Protein AF-A0A451A7B0-F1 (afdb_monomer_lite)

Secondary structure (DSSP, 8-state):
-HHHHHHHHHHHHHHHHHHHHHHHHHHHHHHHHHHHHHHHHHHHHHHHHH----TT---------

Sequence (65 aa):
MSHVWQLREAISQQEEENVALRERNRRLKADVTDLKEGLTAIESRARRDLGMIREGETFFQFVDY

Radius of gyration: 24.6 Å; chains: 1; bounding box: 45×21×75 Å

Structure (mmCIF, N/CA/C/O backbone):
data_AF-A0A451A7B0-F1
#
_entry.id   AF-A0A451A7B0-F1
#
loop_
_atom_site.group_PDB
_atom_site.id
_atom_site.type_symbol
_atom_site.label_atom_id
_atom_site.label_alt_id
_atom_site.label_comp_id
_atom_site.label_asym_id
_atom_site.label_entity_id
_atom_site.label_seq_id
_atom_site.pdbx_PDB_ins_code
_atom_site.Cartn_x
_atom_site.Cartn_y
_atom_site.Cartn_z
_atom_site.occupancy
_atom_site.B_iso_or_equiv
_atom_site.auth_seq_id
_atom_site.auth_comp_id
_atom_site.auth_asym_id
_atom_site.auth_atom_id
_atom_site.pdbx_PDB_model_num
ATOM 1 N N . MET A 1 1 ? 25.480 -8.379 -32.164 1.00 60.84 1 MET A N 1
ATOM 2 C CA . MET A 1 1 ? 25.663 -7.038 -31.558 1.00 60.84 1 MET A CA 1
ATOM 3 C C . MET A 1 1 ? 24.333 -6.326 -31.271 1.00 60.84 1 MET A C 1
ATOM 5 O O . MET A 1 1 ? 24.174 -5.862 -30.155 1.00 60.84 1 MET A O 1
ATOM 9 N N . SER A 1 2 ? 23.364 -6.281 -32.200 1.00 75.56 2 SER A N 1
ATOM 10 C CA . SER A 1 2 ? 22.063 -5.593 -32.000 1.00 75.56 2 SER A CA 1
ATOM 11 C C . SER A 1 2 ? 21.179 -6.187 -30.882 1.00 75.56 2 SER A C 1
ATOM 13 O O . SER A 1 2 ? 20.628 -5.442 -30.079 1.00 75.56 2 SER A O 1
ATOM 15 N N . HIS A 1 3 ? 21.132 -7.515 -30.746 1.00 79.00 3 HIS A N 1
ATOM 16 C CA . HIS A 1 3 ? 20.261 -8.179 -29.765 1.00 79.00 3 HIS A CA 1
ATOM 17 C C . HIS A 1 3 ? 20.610 -7.857 -28.298 1.00 79.00 3 HIS A C 1
ATOM 19 O O . HIS A 1 3 ? 19.731 -7.668 -27.467 1.00 79.00 3 HIS A O 1
ATOM 25 N N . VAL A 1 4 ? 21.902 -7.721 -27.980 1.00 88.69 4 VAL A N 1
ATOM 26 C CA . VAL A 1 4 ? 22.362 -7.376 -26.621 1.00 88.69 4 VAL A CA 1
ATOM 27 C C . VAL A 1 4 ? 21.964 -5.946 -26.250 1.00 88.69 4 VAL A C 1
ATOM 29 O O . VAL A 1 4 ? 21.642 -5.681 -25.097 1.00 88.69 4 VAL A O 1
ATOM 32 N N . TRP A 1 5 ? 21.961 -5.031 -27.221 1.00 87.25 5 TRP A N 1
ATOM 33 C CA . TRP A 1 5 ? 21.520 -3.651 -27.016 1.00 87.25 5 TRP A CA 1
ATOM 34 C C . TRP A 1 5 ? 20.016 -3.568 -26.753 1.00 87.25 5 TRP A C 1
ATOM 36 O O . TRP A 1 5 ? 19.613 -2.930 -25.787 1.00 87.25 5 TRP A O 1
ATOM 46 N N . GLN A 1 6 ? 19.210 -4.293 -27.531 1.00 88.31 6 GLN A N 1
ATOM 47 C CA . GLN A 1 6 ? 17.759 -4.363 -27.331 1.00 88.31 6 GLN A CA 1
ATOM 48 C C . GLN A 1 6 ? 17.389 -4.951 -25.963 1.00 88.31 6 GLN A C 1
ATOM 50 O O . GLN A 1 6 ? 16.515 -4.422 -25.283 1.00 88.31 6 GLN A O 1
ATOM 55 N N 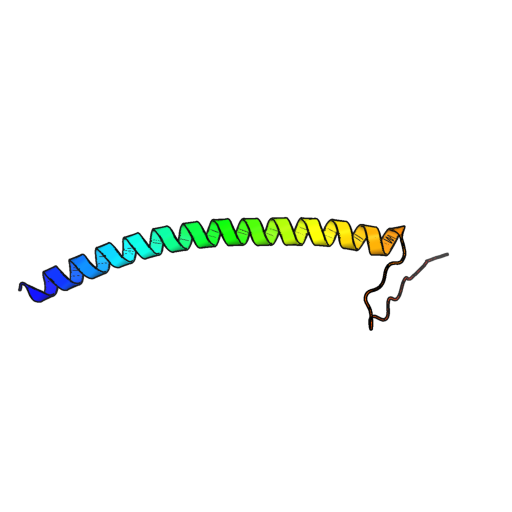. LEU A 1 7 ? 18.080 -6.011 -25.521 1.00 89.31 7 LEU A N 1
ATOM 56 C CA . LEU A 1 7 ? 17.851 -6.567 -24.184 1.00 89.31 7 LEU A CA 1
ATOM 57 C C . LEU A 1 7 ? 18.236 -5.585 -23.074 1.00 89.31 7 LEU A C 1
ATOM 59 O O . LEU A 1 7 ? 17.526 -5.493 -22.079 1.00 89.31 7 LEU A O 1
ATOM 63 N N . ARG A 1 8 ? 19.346 -4.853 -23.223 1.00 90.06 8 ARG A N 1
ATOM 64 C CA . ARG A 1 8 ? 19.761 -3.851 -22.229 1.00 90.06 8 ARG A CA 1
ATOM 65 C C . ARG A 1 8 ? 18.753 -2.715 -22.108 1.00 90.06 8 ARG A C 1
ATOM 67 O O . ARG A 1 8 ? 18.468 -2.283 -20.999 1.00 90.06 8 ARG A O 1
ATOM 74 N N . GLU A 1 9 ? 18.200 -2.272 -23.229 1.00 91.44 9 GLU A N 1
ATOM 75 C CA . GLU A 1 9 ? 17.168 -1.238 -23.249 1.00 91.44 9 GLU A CA 1
ATOM 76 C C . GLU A 1 9 ? 15.869 -1.722 -22.588 1.00 91.44 9 GLU A C 1
ATOM 78 O O . GLU A 1 9 ? 15.324 -1.028 -21.733 1.00 91.44 9 GLU A O 1
ATOM 83 N N . ALA A 1 10 ? 15.437 -2.954 -22.876 1.00 90.62 10 ALA A N 1
ATOM 84 C CA . ALA A 1 10 ? 14.282 -3.563 -22.215 1.00 90.62 10 ALA A CA 1
ATOM 85 C C . ALA A 1 10 ? 14.484 -3.728 -20.696 1.00 90.62 10 ALA A C 1
ATOM 87 O O . ALA A 1 10 ? 13.564 -3.476 -19.922 1.00 90.62 10 ALA A O 1
ATOM 88 N N . ILE A 1 11 ? 15.690 -4.110 -20.255 1.00 93.06 11 ILE A N 1
ATOM 89 C CA . ILE A 1 11 ? 16.027 -4.198 -18.825 1.00 93.06 11 ILE A CA 1
ATOM 90 C C . ILE A 1 11 ? 15.946 -2.816 -18.171 1.00 93.06 11 ILE A C 1
ATOM 92 O O . ILE A 1 11 ? 15.322 -2.693 -17.123 1.00 93.06 11 ILE A O 1
ATOM 96 N N . SER A 1 12 ? 16.508 -1.781 -18.802 1.00 93.25 12 SER A N 1
ATOM 97 C CA . SER A 1 12 ? 16.462 -0.409 -18.278 1.00 93.25 12 SER A CA 1
ATOM 98 C C . SER A 1 12 ? 15.023 0.083 -18.101 1.00 93.25 12 SER A C 1
ATOM 100 O O . SER A 1 12 ? 14.674 0.609 -17.047 1.00 93.25 12 SER A O 1
ATOM 102 N N . GLN A 1 13 ? 14.162 -0.144 -19.098 1.00 93.62 13 GLN A N 1
ATOM 103 C CA . GL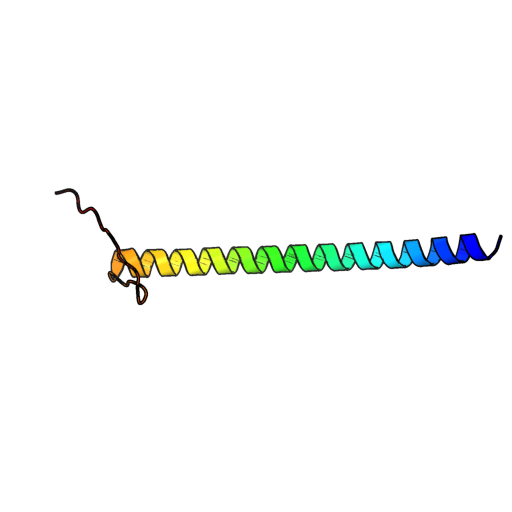N A 1 13 ? 12.742 0.216 -19.014 1.00 93.62 13 GLN A CA 1
ATOM 104 C C . GLN A 1 13 ? 12.028 -0.554 -17.895 1.00 93.62 13 GLN A C 1
ATOM 106 O O . GLN A 1 13 ? 11.252 0.018 -17.129 1.00 93.62 13 GLN A O 1
ATOM 111 N N . GLN A 1 14 ? 12.327 -1.847 -17.754 1.00 92.25 14 GLN A N 1
ATOM 112 C CA . GLN A 1 14 ? 11.730 -2.670 -16.709 1.00 92.25 14 GLN A CA 1
ATOM 113 C C . GLN A 1 14 ? 12.196 -2.257 -15.306 1.00 92.25 14 GLN A C 1
ATOM 115 O O . GLN A 1 14 ? 11.424 -2.346 -14.349 1.00 92.25 14 GLN A O 1
ATOM 120 N N . GLU A 1 15 ? 13.448 -1.825 -15.155 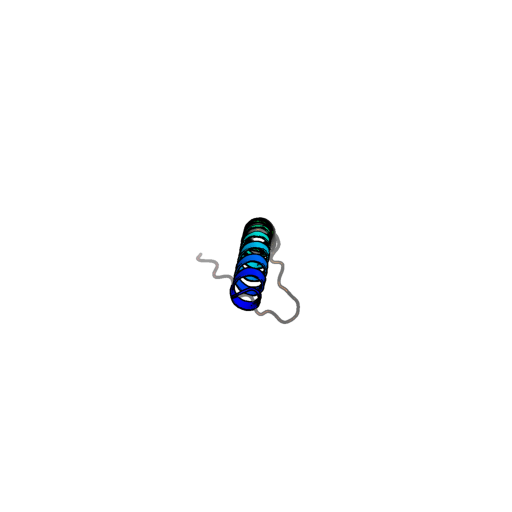1.00 94.38 15 GLU A N 1
ATOM 121 C CA . GLU A 1 15 ? 13.985 -1.298 -13.900 1.00 94.38 15 G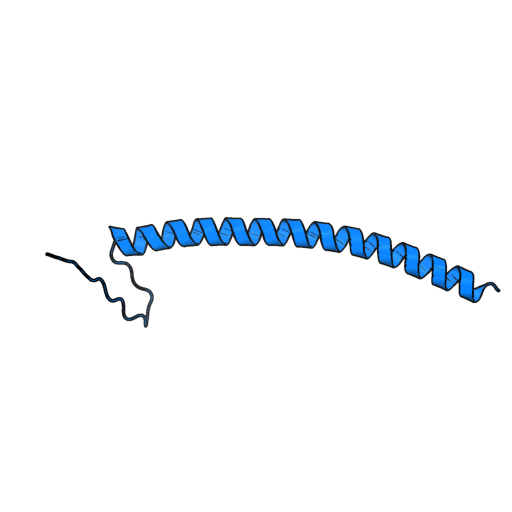LU A CA 1
ATOM 122 C C . GLU A 1 15 ? 13.292 0.006 -13.496 1.00 94.38 15 GLU A C 1
ATOM 124 O O . GLU A 1 15 ? 12.879 0.132 -12.341 1.00 94.38 15 GLU A O 1
ATOM 129 N N . GLU A 1 16 ? 13.079 0.929 -14.436 1.00 94.44 16 GLU A N 1
ATOM 130 C CA . GLU A 1 16 ? 12.327 2.167 -14.194 1.00 94.44 16 GLU A CA 1
ATOM 131 C C . GLU A 1 16 ? 10.884 1.884 -13.751 1.00 94.44 16 GLU A C 1
ATOM 133 O O . GLU A 1 16 ? 10.412 2.434 -12.749 1.00 94.44 16 GLU A O 1
ATOM 138 N N . GLU A 1 17 ? 10.198 0.963 -14.432 1.00 93.19 17 GLU A N 1
ATOM 139 C CA . GLU A 1 17 ? 8.845 0.548 -14.055 1.00 93.19 17 GLU A CA 1
ATOM 140 C C . GLU A 1 17 ? 8.820 -0.098 -12.661 1.00 93.19 17 GLU A C 1
ATOM 142 O O . GLU A 1 17 ? 7.967 0.216 -11.824 1.00 93.19 17 GLU A O 1
ATOM 147 N N . ASN A 1 18 ? 9.801 -0.951 -12.360 1.00 94.69 18 ASN A N 1
ATOM 148 C CA . ASN A 1 18 ? 9.932 -1.573 -11.046 1.00 94.69 18 ASN A CA 1
ATOM 149 C C . ASN A 1 18 ? 10.141 -0.540 -9.933 1.00 94.69 18 ASN A C 1
ATOM 151 O O . ASN A 1 18 ? 9.591 -0.704 -8.840 1.00 94.69 18 ASN A O 1
ATOM 155 N N . VAL A 1 19 ? 10.909 0.524 -10.180 1.00 94.75 19 VAL A N 1
ATOM 156 C CA . VAL A 1 19 ? 11.088 1.621 -9.218 1.00 94.75 19 VAL A CA 1
ATOM 157 C C . VAL A 1 19 ? 9.755 2.325 -8.957 1.00 94.75 19 VAL A C 1
ATOM 159 O O . VAL A 1 19 ? 9.370 2.486 -7.795 1.00 94.75 19 VAL A O 1
ATOM 162 N N . ALA A 1 20 ? 9.002 2.661 -10.006 1.00 93.12 20 ALA A N 1
ATOM 163 C CA . ALA A 1 20 ? 7.693 3.300 -9.867 1.00 93.12 20 ALA A CA 1
ATOM 164 C C . ALA A 1 20 ? 6.689 2.423 -9.091 1.00 93.12 20 ALA A C 1
ATOM 166 O O . ALA A 1 20 ? 5.988 2.902 -8.192 1.00 93.12 20 ALA A O 1
ATOM 167 N N . LEU A 1 21 ? 6.649 1.120 -9.385 1.00 92.56 21 LEU A N 1
ATOM 168 C CA . LEU A 1 21 ? 5.786 0.162 -8.689 1.00 92.56 21 LEU A CA 1
ATOM 169 C C . LEU A 1 21 ? 6.175 -0.010 -7.216 1.00 92.56 21 LEU A C 1
ATOM 171 O O . LEU A 1 21 ? 5.295 -0.099 -6.355 1.00 92.56 21 LEU A O 1
ATOM 175 N N . ARG A 1 22 ? 7.475 -0.027 -6.898 1.00 93.12 22 ARG A N 1
ATOM 176 C CA . ARG A 1 22 ? 7.961 -0.101 -5.511 1.00 93.12 22 ARG A CA 1
ATOM 177 C C . ARG A 1 22 ? 7.538 1.117 -4.700 1.00 93.12 22 ARG A C 1
ATOM 179 O O . ARG A 1 22 ? 7.048 0.946 -3.585 1.00 93.12 22 ARG A O 1
ATOM 186 N N . GLU A 1 23 ? 7.657 2.315 -5.262 1.00 92.38 23 GLU A N 1
ATOM 187 C CA . GLU A 1 23 ? 7.208 3.547 -4.605 1.00 92.38 23 GLU A CA 1
ATOM 188 C C . GLU A 1 23 ? 5.694 3.548 -4.362 1.00 92.38 23 GLU A C 1
ATOM 190 O O . GLU A 1 23 ? 5.234 3.853 -3.258 1.00 92.38 23 GLU A O 1
ATOM 195 N N . ARG A 1 24 ? 4.899 3.112 -5.348 1.00 91.50 24 ARG A N 1
ATOM 196 C CA . ARG A 1 24 ? 3.447 2.957 -5.177 1.00 91.50 24 ARG A CA 1
ATOM 197 C C . ARG A 1 24 ? 3.106 1.956 -4.074 1.00 91.50 24 ARG A C 1
ATOM 199 O O . ARG A 1 24 ? 2.281 2.256 -3.214 1.00 91.50 24 ARG A O 1
ATOM 206 N N . ASN A 1 25 ? 3.751 0.791 -4.070 1.00 92.69 25 ASN A N 1
ATOM 207 C CA . ASN A 1 25 ? 3.544 -0.224 -3.038 1.00 92.69 25 ASN A CA 1
ATOM 208 C C . ASN A 1 25 ? 3.940 0.281 -1.649 1.00 92.69 25 ASN A C 1
ATOM 210 O O . ASN A 1 25 ? 3.258 -0.025 -0.674 1.00 92.69 25 ASN A O 1
ATOM 214 N N . ARG A 1 26 ? 5.009 1.077 -1.545 1.00 91.19 26 ARG A N 1
ATOM 215 C CA . ARG A 1 26 ? 5.426 1.685 -0.281 1.00 91.19 26 ARG A CA 1
ATOM 216 C C . ARG A 1 26 ? 4.356 2.627 0.271 1.00 91.19 26 ARG A C 1
ATOM 218 O O . ARG A 1 26 ? 4.046 2.524 1.454 1.00 91.19 26 ARG A O 1
ATOM 225 N N . ARG A 1 27 ? 3.769 3.485 -0.572 1.00 89.44 27 ARG A N 1
ATOM 226 C CA . ARG A 1 27 ? 2.665 4.379 -0.173 1.00 89.44 27 ARG A CA 1
ATOM 227 C C . ARG A 1 27 ? 1.435 3.594 0.265 1.00 89.44 27 ARG A C 1
ATOM 229 O O . ARG A 1 27 ? 0.986 3.762 1.386 1.00 89.44 27 ARG A O 1
ATOM 236 N N . LEU A 1 28 ? 0.985 2.644 -0.554 1.00 85.19 28 LEU A N 1
ATOM 237 C CA . LEU A 1 28 ? -0.170 1.806 -0.221 1.00 85.19 28 LEU A CA 1
ATOM 238 C C . LEU A 1 28 ? 0.034 1.027 1.083 1.00 85.19 28 LEU A C 1
ATOM 240 O O . LEU A 1 28 ? -0.899 0.854 1.860 1.00 85.19 28 LEU A O 1
ATOM 244 N N . LYS A 1 29 ? 1.254 0.551 1.344 1.00 85.81 29 LYS A N 1
ATOM 245 C CA . LYS A 1 29 ? 1.567 -0.148 2.591 1.00 85.81 29 LYS A CA 1
ATOM 246 C C . LYS A 1 29 ? 1.512 0.784 3.803 1.00 85.81 29 LYS A C 1
ATOM 248 O O . LYS A 1 29 ? 1.072 0.334 4.859 1.00 85.81 29 LYS A O 1
ATOM 253 N N . ALA A 1 30 ? 1.940 2.038 3.655 1.00 85.69 30 ALA A N 1
ATOM 254 C CA . ALA A 1 30 ? 1.782 3.053 4.693 1.00 85.69 30 ALA A CA 1
ATOM 255 C C . ALA A 1 30 ? 0.292 3.315 4.952 1.00 85.69 30 ALA A C 1
ATOM 257 O O . ALA A 1 30 ? -0.152 3.116 6.074 1.00 85.69 30 ALA A O 1
ATOM 258 N N . ASP A 1 31 ? -0.499 3.568 3.906 1.00 77.75 31 ASP A N 1
ATOM 259 C CA . ASP A 1 31 ? -1.945 3.804 4.024 1.00 77.75 31 ASP A CA 1
ATOM 260 C C . ASP A 1 31 ? -2.676 2.633 4.708 1.00 77.75 31 ASP A C 1
ATOM 262 O O . ASP A 1 31 ? -3.533 2.824 5.570 1.00 77.75 31 ASP A O 1
ATOM 266 N N . VAL A 1 32 ? -2.321 1.391 4.356 1.00 85.56 32 VAL A N 1
ATOM 267 C CA . VAL A 1 32 ? -2.881 0.188 4.993 1.00 85.56 32 VAL A CA 1
ATOM 268 C C . VAL A 1 32 ? -2.465 0.081 6.459 1.00 85.56 32 VAL A C 1
ATOM 270 O O . VAL A 1 32 ? -3.248 -0.408 7.273 1.00 85.56 32 VAL A O 1
ATOM 273 N N . THR A 1 33 ? -1.243 0.488 6.800 1.00 80.19 33 THR A N 1
ATOM 274 C CA . THR A 1 33 ? -0.762 0.477 8.188 1.00 80.19 33 THR A CA 1
ATOM 275 C C . THR A 1 33 ? -1.514 1.515 9.010 1.00 80.19 33 THR A C 1
ATOM 277 O O . THR A 1 33 ? -2.124 1.146 10.009 1.00 80.19 33 THR A O 1
ATOM 280 N N . ASP A 1 34 ? -1.594 2.752 8.526 1.00 80.69 34 ASP A N 1
ATOM 281 C CA . ASP A 1 34 ? -2.315 3.846 9.180 1.00 80.69 34 ASP A CA 1
ATOM 282 C C . ASP A 1 34 ? -3.795 3.496 9.391 1.00 80.69 34 ASP A C 1
ATOM 284 O O . ASP A 1 34 ? -4.347 3.687 10.477 1.00 80.69 34 ASP A O 1
ATOM 288 N N . LEU A 1 35 ? -4.443 2.899 8.383 1.00 74.06 35 LEU A N 1
ATOM 289 C CA . LEU A 1 35 ? -5.834 2.465 8.499 1.00 74.06 35 LEU A CA 1
ATOM 290 C C . LEU A 1 35 ? -6.001 1.356 9.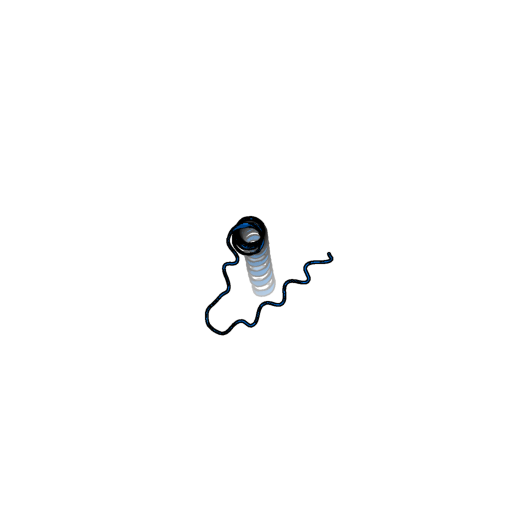546 1.00 74.06 35 LEU A C 1
ATOM 292 O O . LEU A 1 35 ? -6.959 1.374 10.320 1.00 74.06 35 LEU A O 1
ATOM 296 N N . LYS A 1 36 ? -5.077 0.390 9.596 1.00 73.38 36 LYS A N 1
ATOM 297 C CA . LYS A 1 36 ? -5.100 -0.678 10.605 1.00 73.38 36 LYS A CA 1
ATOM 298 C C . LYS A 1 36 ? -4.883 -0.133 12.009 1.00 73.38 36 LYS A C 1
ATOM 300 O O . LYS A 1 36 ? -5.578 -0.571 12.923 1.00 73.38 36 LYS A O 1
ATOM 305 N N . GLU A 1 37 ? -3.961 0.804 12.190 1.00 74.50 37 GLU A N 1
ATOM 306 C CA . GLU A 1 37 ? -3.715 1.444 13.484 1.00 74.50 37 GLU A CA 1
ATOM 307 C C . GLU A 1 37 ? -4.939 2.242 13.943 1.00 74.50 37 GLU A C 1
ATOM 309 O O . GLU A 1 37 ? -5.401 2.064 15.073 1.00 74.50 37 GLU A O 1
ATOM 314 N N . GLY A 1 38 ? -5.549 3.020 13.042 1.00 73.69 38 GLY A N 1
ATOM 315 C CA . GLY A 1 38 ? -6.789 3.746 13.314 1.00 73.69 38 GLY A CA 1
ATOM 316 C C . GLY A 1 38 ? -7.952 2.826 13.702 1.00 73.69 38 GLY A C 1
ATOM 317 O O . GLY A 1 38 ? -8.638 3.071 14.696 1.00 73.69 38 GLY A O 1
ATOM 318 N N . LEU A 1 39 ? -8.148 1.721 12.975 1.00 72.12 39 LEU A N 1
ATOM 319 C CA . LEU A 1 39 ? -9.177 0.726 13.299 1.00 72.12 39 LEU A CA 1
ATOM 320 C C . LEU A 1 39 ? -8.893 0.004 14.622 1.00 72.12 39 LEU A C 1
ATOM 322 O O . LEU A 1 39 ? -9.816 -0.225 15.402 1.00 72.12 39 LEU A O 1
ATOM 326 N N . THR A 1 40 ? -7.629 -0.304 14.913 1.00 71.12 40 THR A N 1
ATOM 327 C CA . THR A 1 40 ? -7.220 -0.948 16.172 1.00 71.12 40 THR A CA 1
ATOM 328 C C . THR A 1 40 ? -7.477 -0.038 17.374 1.00 71.12 40 THR A C 1
ATOM 330 O O . THR A 1 40 ? -7.914 -0.510 18.428 1.00 71.12 40 THR A O 1
ATOM 333 N N . ALA A 1 41 ? -7.259 1.271 17.224 1.00 68.75 41 ALA A N 1
ATOM 334 C CA . ALA A 1 41 ? -7.566 2.253 18.260 1.00 68.75 41 ALA A CA 1
ATOM 335 C C . ALA A 1 41 ? -9.076 2.328 18.545 1.00 68.75 41 ALA A C 1
ATOM 337 O O . ALA A 1 41 ? -9.490 2.322 19.707 1.00 68.75 41 ALA A O 1
ATOM 338 N N . ILE A 1 42 ? -9.904 2.328 17.494 1.00 69.81 42 ILE A N 1
ATOM 339 C CA . ILE A 1 42 ? -11.369 2.314 17.619 1.00 69.81 42 ILE A CA 1
ATOM 340 C C . ILE A 1 42 ? -11.847 1.011 18.269 1.00 69.81 42 ILE A C 1
ATOM 342 O O . ILE A 1 42 ? -12.653 1.047 19.198 1.00 69.81 42 ILE A O 1
ATOM 346 N N . GLU A 1 43 ? -11.326 -0.137 17.835 1.00 71.12 43 GLU A N 1
ATOM 347 C CA . GLU A 1 43 ? -11.687 -1.441 18.391 1.00 71.12 43 GLU A CA 1
ATOM 348 C C . GLU A 1 43 ? -11.289 -1.568 19.867 1.00 71.12 43 GLU A C 1
ATOM 350 O O . GLU A 1 43 ? -12.080 -2.040 20.681 1.00 71.12 43 GLU A O 1
ATOM 355 N N . SER A 1 44 ? -10.099 -1.093 20.241 1.00 67.44 44 SER A N 1
ATOM 356 C CA . SER A 1 44 ? -9.651 -1.081 21.639 1.00 67.44 44 SER A CA 1
ATOM 357 C C . SER A 1 44 ? -10.577 -0.247 22.519 1.00 67.44 44 SER A C 1
ATOM 359 O O . SER A 1 44 ? -10.886 -0.654 23.638 1.00 67.44 44 SER A O 1
ATOM 361 N N . ARG A 1 45 ? -11.059 0.894 22.009 1.00 65.88 45 ARG A N 1
ATOM 362 C CA . ARG A 1 45 ? -12.029 1.735 22.712 1.00 65.88 45 ARG A CA 1
ATOM 363 C C . ARG A 1 45 ? -13.394 1.058 22.829 1.00 65.88 45 ARG A C 1
ATOM 365 O O . ARG A 1 45 ? -13.961 1.036 23.911 1.00 65.88 45 ARG A O 1
ATOM 372 N N . ALA A 1 46 ? -13.900 0.452 21.758 1.00 70.94 46 ALA A N 1
ATOM 373 C CA . ALA A 1 46 ? -15.171 -0.272 21.786 1.00 70.94 46 ALA A CA 1
ATOM 374 C C . ALA A 1 46 ? -15.135 -1.481 22.743 1.00 70.94 46 ALA A C 1
ATOM 376 O O . ALA A 1 46 ? -16.086 -1.722 23.483 1.00 70.94 46 ALA A O 1
ATOM 377 N N . ARG A 1 47 ? -14.016 -2.214 22.788 1.00 72.94 47 ARG A N 1
ATOM 378 C CA . ARG A 1 47 ? -13.826 -3.346 23.708 1.00 72.94 47 ARG A CA 1
ATOM 379 C C . ARG A 1 47 ? -13.708 -2.901 25.166 1.00 72.94 47 ARG A C 1
ATOM 381 O O . ARG A 1 47 ? -14.293 -3.538 26.034 1.00 72.94 47 ARG A O 1
ATOM 388 N N . ARG A 1 48 ? -12.967 -1.821 25.442 1.00 65.75 48 ARG A N 1
ATOM 389 C CA . ARG A 1 48 ? -12.750 -1.314 26.811 1.00 65.75 48 ARG A CA 1
ATOM 390 C C . ARG A 1 48 ? -13.949 -0.554 27.371 1.00 65.75 48 ARG A C 1
ATOM 392 O O . ARG A 1 48 ? -14.313 -0.795 28.515 1.00 65.75 48 ARG A O 1
ATOM 399 N N . ASP A 1 49 ? -14.546 0.334 26.580 1.00 61.47 49 ASP A N 1
ATOM 400 C CA . ASP A 1 49 ? -15.572 1.270 27.057 1.00 61.47 49 ASP A CA 1
ATOM 401 C C . ASP A 1 49 ? -16.991 0.699 26.906 1.00 61.47 49 ASP A C 1
ATOM 403 O O . ASP A 1 49 ? -17.874 1.036 27.690 1.00 61.47 49 ASP A O 1
ATOM 407 N N . LEU A 1 50 ? -17.229 -0.147 25.895 1.00 63.94 50 LEU A N 1
ATOM 408 C CA . LEU A 1 50 ? -18.569 -0.655 25.560 1.00 63.94 50 LEU A CA 1
ATOM 409 C C . LEU A 1 50 ? -18.716 -2.170 25.761 1.00 63.94 50 LEU A C 1
ATOM 411 O O . LEU A 1 50 ? -19.802 -2.700 25.537 1.00 63.94 50 LEU A O 1
ATOM 415 N N . GLY A 1 51 ? -17.646 -2.878 26.143 1.00 67.12 51 GLY A N 1
ATOM 416 C CA . GLY A 1 51 ? -17.666 -4.337 26.299 1.00 67.12 51 GLY A CA 1
ATOM 417 C C . GLY A 1 51 ? -18.019 -5.086 25.008 1.00 67.12 51 GLY A C 1
ATOM 418 O O . GLY A 1 51 ? -18.503 -6.214 25.064 1.00 67.12 51 GLY A O 1
ATOM 419 N N . MET A 1 52 ? -17.828 -4.457 23.840 1.00 67.94 52 MET A N 1
ATOM 420 C CA . MET A 1 52 ? -18.192 -5.052 22.554 1.00 67.94 52 MET A CA 1
ATOM 421 C C . MET A 1 52 ? -17.253 -6.212 22.219 1.00 67.94 52 MET A C 1
ATOM 423 O O . MET A 1 52 ? -16.038 -6.035 22.141 1.00 67.94 52 MET A O 1
ATOM 427 N N . ILE A 1 53 ? -17.831 -7.386 21.972 1.00 68.25 53 ILE A N 1
ATOM 428 C CA . ILE A 1 53 ? -17.136 -8.610 21.553 1.00 68.25 53 ILE A CA 1
ATOM 429 C C . ILE A 1 53 ? -17.608 -9.007 20.152 1.00 68.25 53 ILE A C 1
ATOM 431 O O . ILE A 1 53 ? -18.767 -8.773 19.803 1.00 68.25 53 ILE A O 1
ATOM 435 N N . ARG A 1 54 ? -16.725 -9.573 19.319 1.00 67.00 54 ARG A N 1
ATOM 436 C CA . ARG A 1 54 ? -17.136 -10.075 17.996 1.00 67.00 54 ARG A CA 1
ATOM 437 C C . ARG A 1 54 ? -17.943 -11.370 18.143 1.00 67.00 54 ARG A C 1
ATOM 439 O O . ARG A 1 54 ? -17.767 -12.111 19.110 1.00 67.00 54 ARG A O 1
ATOM 446 N N . GLU A 1 55 ? -18.801 -11.669 17.166 1.00 69.25 55 GLU A N 1
ATOM 447 C CA . GLU A 1 55 ? -19.523 -12.948 17.124 1.00 69.25 55 GLU A CA 1
ATOM 448 C C . GLU A 1 55 ? -18.540 -14.131 17.130 1.00 69.25 55 GLU A C 1
ATOM 450 O O . GLU A 1 55 ? -17.621 -14.198 16.315 1.00 69.25 55 GLU A O 1
ATOM 455 N N . GLY A 1 56 ? -18.735 -15.060 18.071 1.00 74.00 56 GLY A N 1
ATOM 456 C CA . GLY A 1 56 ? -17.891 -16.247 18.242 1.00 74.00 56 GLY A CA 1
ATOM 457 C C . GLY A 1 56 ? -16.623 -16.044 19.081 1.00 74.00 56 GLY A C 1
ATOM 458 O O . GLY A 1 56 ? -15.842 -16.983 19.224 1.00 74.00 56 GLY A O 1
ATOM 459 N N . GLU A 1 57 ? -16.400 -14.860 19.654 1.00 71.06 57 GLU A N 1
ATOM 460 C CA . GLU A 1 57 ? -15.228 -14.574 20.486 1.00 71.06 57 GLU A CA 1
ATOM 461 C C . GLU A 1 57 ? -15.531 -14.751 21.986 1.00 71.06 57 GLU A C 1
ATOM 463 O O . GLU A 1 57 ? -16.562 -14.304 22.482 1.00 71.06 57 GLU A O 1
ATOM 468 N N . THR A 1 58 ? -14.621 -15.385 22.736 1.00 67.25 58 THR A N 1
ATOM 469 C CA . THR A 1 58 ? -14.672 -15.423 24.210 1.00 67.25 58 THR A CA 1
ATOM 470 C C . THR A 1 58 ? -13.687 -14.396 24.765 1.00 67.25 58 THR A C 1
ATOM 472 O O . THR A 1 58 ? -12.475 -14.579 24.666 1.00 67.25 58 THR A O 1
ATOM 475 N N . PHE A 1 59 ? -14.204 -13.298 25.319 1.00 69.25 59 PHE A N 1
ATOM 476 C CA . PHE A 1 59 ? -13.404 -12.205 25.874 1.00 69.25 59 PHE A CA 1
ATOM 477 C C . PHE A 1 59 ? -13.253 -12.357 27.391 1.00 69.25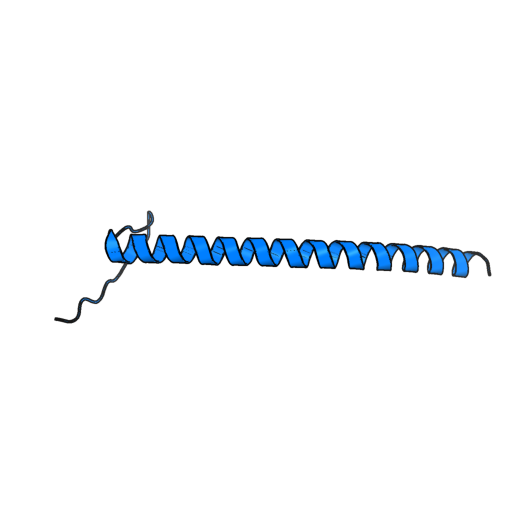 59 PHE A C 1
ATOM 479 O O . PHE A 1 59 ? -14.246 -12.399 28.115 1.00 69.25 59 PHE A O 1
ATOM 486 N N . PHE A 1 60 ? -12.012 -12.415 27.876 1.00 66.25 60 PHE A N 1
ATOM 487 C CA . PHE A 1 60 ? -11.699 -12.452 29.305 1.00 66.25 60 PHE A CA 1
ATOM 488 C C . PHE A 1 60 ? -11.205 -11.073 29.751 1.00 66.25 60 PHE A C 1
ATOM 490 O O . PHE A 1 60 ? -10.112 -10.653 29.371 1.00 66.25 60 PHE A O 1
ATOM 497 N N . GLN A 1 61 ? -12.003 -10.368 30.554 1.00 63.03 61 GLN A N 1
ATOM 498 C CA . GLN A 1 61 ? -11.589 -9.130 31.213 1.00 63.03 61 GLN A CA 1
ATOM 499 C C . GLN A 1 61 ? -11.252 -9.438 32.671 1.00 63.03 61 GLN A C 1
ATOM 501 O O . GLN A 1 61 ? -12.131 -9.783 33.457 1.00 63.03 61 GLN A O 1
ATOM 506 N N . PHE A 1 62 ? -9.976 -9.322 33.030 1.00 62.59 62 PHE A N 1
ATOM 507 C CA . PHE A 1 62 ? -9.552 -9.377 34.425 1.00 62.59 62 PHE A CA 1
ATOM 508 C C . PHE A 1 62 ? -9.806 -8.005 35.052 1.00 62.59 62 PHE A C 1
ATOM 510 O O . PHE A 1 62 ? -9.202 -7.014 34.643 1.00 62.59 62 PHE A O 1
ATOM 517 N N . VAL A 1 63 ? -10.751 -7.944 35.988 1.00 68.81 63 VAL A N 1
ATOM 518 C CA . VAL A 1 63 ? -11.000 -6.763 36.819 1.00 68.81 63 VAL A CA 1
ATOM 519 C C . VAL A 1 63 ? -10.360 -7.065 38.170 1.00 68.81 63 VAL A C 1
ATOM 521 O O . VAL A 1 63 ? -10.912 -7.846 38.942 1.00 68.81 63 VAL A O 1
ATOM 524 N N . ASP A 1 64 ? -9.165 -6.528 38.414 1.00 68.75 64 ASP A N 1
ATOM 525 C CA . ASP A 1 64 ? -8.546 -6.597 39.742 1.00 68.75 64 ASP A CA 1
ATOM 526 C C . ASP A 1 64 ? -9.328 -5.676 40.696 1.00 68.75 64 ASP A C 1
ATOM 528 O O . ASP A 1 64 ? -9.659 -4.543 40.331 1.00 68.75 64 ASP A O 1
ATOM 532 N N . TYR A 1 65 ? -9.685 -6.206 41.873 1.00 55.62 65 TYR A N 1
ATOM 533 C CA . TYR A 1 65 ? -10.516 -5.555 42.899 1.00 55.62 65 TYR A CA 1
ATOM 534 C C . TYR A 1 65 ? -9.694 -4.664 43.836 1.00 55.62 65 TYR A C 1
ATOM 536 O O . TYR A 1 65 ? -8.554 -5.062 44.171 1.00 55.62 65 TYR A O 1
#

pLDDT: mean 78.84, std 11.48, range [55.62, 94.75]

InterPro domains:
  IPR007060 Septum formation initiator FtsL/DivIC [PF04977] (4-64)
  IPR023081 Cell division protein FtsB [MF_00599] (1-65)
  IPR023081 Cell division protein FtsB [PTHR37485] (3-64)

Organism: NCBI:txid2126343

Foldseek 3Di:
DVVVVVVVVVVVVVVVVVVVVVVVVVVVVVVVVVVVVVVVVVVVCCCVVVVDDDPPDDDDDDDDD